Protein AF-A0A931SYP8-F1 (afdb_monomer_lite)

Foldseek 3Di:
DVVVVVVVVVVVVLVVLLVVLVVLLVVLLVVLVVQLVVQLVVDDDDDNVVSNVVSVVSSVVSNVVSVLVSCCSSVNPVVVSVVVVVVVVVVCCVVVVVCCCVVCVVVVVVVVVVVVVVVD

Structure (mmCIF, N/CA/C/O backbone):
data_AF-A0A931SYP8-F1
#
_entry.id   AF-A0A931SYP8-F1
#
loop_
_atom_site.group_PDB
_atom_site.id
_atom_site.type_symbol
_atom_site.label_atom_id
_atom_site.label_alt_id
_atom_site.label_comp_id
_atom_site.label_asym_id
_atom_site.label_entity_id
_atom_site.label_seq_id
_atom_site.pdbx_PDB_ins_code
_atom_site.Cartn_x
_atom_site.Cartn_y
_atom_site.Cartn_z
_atom_site.occupancy
_atom_site.B_iso_or_equiv
_atom_site.auth_seq_id
_atom_site.auth_comp_id
_atom_site.auth_asym_id
_atom_site.auth_atom_id
_atom_site.pdbx_PDB_model_num
ATOM 1 N N . MET A 1 1 ? 32.905 -5.637 -32.358 1.00 57.19 1 MET A N 1
ATOM 2 C CA . MET A 1 1 ? 31.466 -5.313 -32.227 1.00 57.19 1 MET A CA 1
ATOM 3 C C . MET A 1 1 ? 30.640 -6.281 -31.338 1.00 57.19 1 MET A C 1
ATOM 5 O O . MET A 1 1 ? 29.445 -6.381 -31.573 1.00 57.19 1 MET A O 1
ATOM 9 N N . PRO A 1 2 ? 31.171 -6.953 -30.287 1.00 70.00 2 PRO A N 1
ATOM 10 C CA . PRO A 1 2 ? 30.332 -7.792 -29.410 1.00 70.00 2 PRO A CA 1
ATOM 11 C C . PRO A 1 2 ? 29.533 -6.989 -28.367 1.00 70.00 2 PRO A C 1
ATOM 13 O O . PRO A 1 2 ? 28.472 -7.427 -27.943 1.00 70.00 2 PRO A O 1
ATOM 16 N N . GLN A 1 3 ? 29.988 -5.786 -27.997 1.00 70.31 3 GLN A N 1
ATOM 17 C CA . GLN A 1 3 ? 29.327 -4.975 -26.963 1.00 70.31 3 GLN A CA 1
ATOM 18 C C . GLN A 1 3 ? 27.912 -4.519 -27.356 1.00 70.31 3 GLN A C 1
ATOM 20 O O . GLN A 1 3 ? 27.029 -4.465 -26.507 1.00 70.31 3 GLN A O 1
ATOM 25 N N . VAL A 1 4 ? 27.668 -4.261 -28.646 1.00 75.81 4 VAL A N 1
ATOM 26 C CA . VAL A 1 4 ? 26.339 -3.857 -29.141 1.00 75.81 4 VAL A CA 1
ATOM 27 C C . VAL A 1 4 ? 25.332 -5.007 -29.013 1.00 75.81 4 VAL A C 1
ATOM 29 O O . VAL A 1 4 ? 24.185 -4.785 -28.641 1.00 75.81 4 VAL A O 1
ATOM 32 N N . VAL A 1 5 ? 25.777 -6.249 -29.244 1.00 80.44 5 VAL A N 1
ATOM 33 C CA . VAL A 1 5 ? 24.946 -7.457 -29.106 1.00 80.44 5 VAL A CA 1
ATOM 34 C C . VAL A 1 5 ? 24.605 -7.720 -27.636 1.00 80.44 5 VAL A C 1
ATOM 36 O O . VAL A 1 5 ? 23.458 -8.034 -27.324 1.00 80.44 5 VAL A O 1
ATOM 39 N N . THR A 1 6 ? 25.557 -7.521 -26.717 1.00 80.50 6 THR A N 1
ATOM 40 C CA . THR A 1 6 ? 25.317 -7.659 -25.270 1.00 80.50 6 THR A CA 1
ATOM 41 C C . THR A 1 6 ? 24.279 -6.657 -24.769 1.00 80.50 6 THR A C 1
ATOM 43 O O . THR A 1 6 ? 23.312 -7.057 -24.124 1.00 80.50 6 THR A O 1
ATOM 46 N N . VAL A 1 7 ? 24.417 -5.376 -25.120 1.00 81.38 7 VAL A N 1
ATOM 47 C CA . VAL A 1 7 ? 23.466 -4.335 -24.705 1.00 81.38 7 VAL A CA 1
ATOM 48 C C . VAL A 1 7 ? 22.064 -4.627 -25.253 1.00 81.38 7 VAL A C 1
ATOM 50 O O . VAL A 1 7 ? 21.091 -4.597 -24.501 1.00 81.38 7 VAL A O 1
ATOM 53 N N . LEU A 1 8 ? 21.950 -5.005 -26.531 1.00 81.00 8 LEU A N 1
ATOM 54 C CA . LEU A 1 8 ? 20.662 -5.339 -27.147 1.00 81.00 8 LEU A CA 1
ATOM 55 C C . LEU A 1 8 ? 19.999 -6.561 -26.486 1.00 81.00 8 LEU A C 1
ATOM 57 O O . LEU A 1 8 ? 18.791 -6.559 -26.258 1.00 81.00 8 LEU A O 1
ATOM 61 N N . SER A 1 9 ? 20.785 -7.575 -26.110 1.00 79.69 9 SER A N 1
ATOM 62 C CA . SER A 1 9 ? 20.273 -8.754 -25.400 1.00 79.69 9 SER A CA 1
ATOM 63 C C . SER A 1 9 ? 19.720 -8.418 -24.009 1.00 79.69 9 SER A C 1
ATOM 65 O O . SER A 1 9 ? 18.663 -8.921 -23.634 1.00 79.69 9 SER A O 1
ATOM 67 N N . GLN A 1 10 ? 20.365 -7.509 -23.270 1.00 81.25 10 GLN A N 1
ATOM 68 C CA . GLN A 1 10 ? 19.888 -7.064 -21.957 1.00 81.25 10 GLN A CA 1
ATOM 69 C C . GLN A 1 10 ? 18.582 -6.267 -22.060 1.00 81.25 10 GLN A C 1
ATOM 71 O O . GLN A 1 10 ? 17.682 -6.463 -21.245 1.00 81.25 10 GLN A O 1
ATOM 76 N N . PHE A 1 11 ? 18.434 -5.427 -23.090 1.00 82.69 11 PHE A N 1
ATOM 77 C CA . PHE A 1 11 ? 17.180 -4.713 -23.350 1.00 82.69 11 PHE A CA 1
ATOM 78 C C . PHE A 1 11 ? 16.013 -5.664 -23.640 1.00 82.69 11 PHE A C 1
ATOM 80 O O . PHE A 1 11 ? 14.921 -5.481 -23.102 1.00 82.69 11 PHE A O 1
ATOM 87 N N . LEU A 1 12 ? 16.241 -6.707 -24.443 1.00 84.31 12 LEU A N 1
ATOM 88 C CA . LEU A 1 12 ? 15.208 -7.698 -24.756 1.00 84.31 12 LEU A CA 1
ATOM 89 C C . LEU A 1 12 ? 14.762 -8.488 -23.519 1.00 84.31 12 LEU A C 1
ATOM 91 O O . LEU A 1 12 ? 13.579 -8.787 -23.385 1.00 84.31 12 LEU A O 1
ATOM 95 N N . LEU A 1 13 ? 15.678 -8.775 -22.589 1.00 88.38 13 LEU A N 1
ATOM 96 C CA . LEU A 1 13 ? 15.360 -9.449 -21.324 1.00 88.38 13 LEU A CA 1
ATOM 97 C C . LEU A 1 13 ? 14.618 -8.549 -20.323 1.00 88.38 13 LEU A C 1
ATOM 99 O O . LEU A 1 13 ? 13.950 -9.057 -19.424 1.00 88.38 13 LEU A O 1
ATOM 103 N N . TYR A 1 14 ? 14.698 -7.225 -20.477 1.00 91.44 14 TYR A N 1
ATOM 104 C CA . TYR A 1 14 ? 13.971 -6.267 -19.642 1.00 91.44 14 TYR A CA 1
ATOM 105 C C . TYR A 1 14 ? 12.523 -6.047 -20.106 1.00 91.44 14 TYR A C 1
ATOM 107 O O . TYR A 1 14 ? 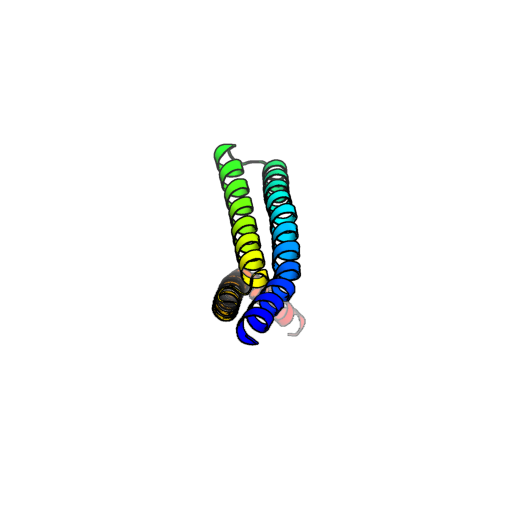11.645 -5.737 -19.299 1.00 91.44 14 TYR A O 1
ATOM 115 N N . LEU A 1 15 ? 12.248 -6.250 -21.396 1.00 92.94 15 LEU A N 1
ATOM 116 C CA . LEU A 1 15 ? 10.933 -6.014 -21.992 1.00 92.94 15 LEU A CA 1
ATOM 117 C C . LEU A 1 15 ? 9.784 -6.800 -21.314 1.00 92.94 15 LEU A C 1
ATOM 119 O O . LEU A 1 15 ? 8.742 -6.190 -21.057 1.00 92.94 15 LEU A O 1
ATOM 123 N N . PRO A 1 16 ? 9.945 -8.089 -20.935 1.00 93.94 16 PRO A N 1
ATOM 124 C CA . PRO A 1 16 ? 8.937 -8.809 -20.157 1.00 93.94 16 PRO A CA 1
ATOM 125 C C . PRO A 1 16 ? 8.610 -8.134 -18.820 1.00 93.94 16 PRO A C 1
ATOM 127 O O . PRO A 1 16 ? 7.441 -8.034 -18.455 1.00 93.94 16 PRO A O 1
ATOM 130 N N . ASN A 1 17 ? 9.616 -7.616 -18.108 1.00 95.31 17 ASN A N 1
ATOM 131 C CA . ASN A 1 17 ? 9.406 -6.944 -16.825 1.00 95.31 17 ASN A CA 1
ATOM 132 C C . ASN A 1 17 ? 8.612 -5.647 -16.987 1.00 95.31 17 ASN A C 1
ATOM 134 O O . ASN A 1 17 ? 7.699 -5.394 -16.206 1.00 95.31 17 ASN A O 1
ATOM 138 N N . VAL A 1 18 ? 8.906 -4.862 -18.027 1.00 96.44 18 VAL A N 1
ATOM 139 C CA . VAL A 1 18 ? 8.146 -3.645 -18.355 1.00 96.44 18 VAL A CA 1
ATOM 140 C C . VAL A 1 18 ? 6.690 -3.977 -18.664 1.00 96.44 18 VAL A C 1
ATOM 142 O O . VAL A 1 18 ? 5.784 -3.298 -18.184 1.00 96.44 18 VAL A O 1
ATOM 145 N N . PHE A 1 19 ? 6.452 -5.044 -19.427 1.00 97.00 19 PHE A N 1
ATOM 146 C CA . PHE A 1 19 ? 5.103 -5.489 -19.756 1.00 97.00 19 PHE A CA 1
ATOM 147 C C . PHE A 1 19 ? 4.314 -5.901 -18.504 1.00 97.00 19 PHE A C 1
ATOM 149 O O . PHE A 1 19 ? 3.188 -5.446 -18.302 1.00 97.00 19 PHE A O 1
ATOM 156 N N . VAL A 1 20 ? 4.923 -6.694 -17.617 1.00 97.62 20 VAL A N 1
ATOM 157 C CA . VAL A 1 20 ? 4.303 -7.082 -16.339 1.00 97.62 20 VAL A CA 1
ATOM 158 C C . VAL A 1 20 ? 4.049 -5.856 -15.460 1.00 97.62 20 VAL A C 1
ATOM 160 O O . VAL A 1 20 ? 2.963 -5.718 -14.901 1.00 97.62 20 VAL A O 1
ATOM 163 N N . ALA A 1 21 ? 5.000 -4.925 -15.378 1.00 97.31 21 ALA A N 1
ATOM 164 C CA . ALA A 1 21 ? 4.846 -3.685 -14.624 1.00 97.31 21 ALA A CA 1
ATOM 165 C C . ALA A 1 21 ? 3.674 -2.833 -15.147 1.00 97.31 21 ALA A C 1
ATOM 167 O O . ALA A 1 21 ? 2.903 -2.296 -14.353 1.00 97.31 21 ALA A O 1
ATOM 168 N N . ALA A 1 22 ? 3.484 -2.760 -16.468 1.00 97.88 22 ALA A N 1
ATOM 169 C CA . ALA A 1 22 ? 2.352 -2.065 -17.076 1.00 97.88 22 ALA A CA 1
ATOM 170 C C . ALA A 1 22 ? 1.004 -2.716 -16.714 1.00 97.88 22 ALA A C 1
ATOM 172 O O . ALA A 1 22 ? 0.048 -2.008 -16.392 1.00 97.88 22 ALA A O 1
ATOM 173 N N . ILE A 1 23 ? 0.933 -4.052 -16.702 1.00 98.25 23 ILE A N 1
ATOM 174 C CA . ILE A 1 23 ? -0.265 -4.785 -16.262 1.00 98.25 23 ILE A CA 1
ATOM 175 C C . ILE A 1 23 ? -0.557 -4.503 -14.786 1.00 98.25 23 ILE A C 1
ATOM 177 O O . ILE A 1 23 ? -1.693 -4.177 -14.442 1.00 98.25 23 ILE A O 1
ATOM 181 N N . ILE A 1 24 ? 0.460 -4.586 -13.922 1.00 97.88 24 ILE A N 1
ATOM 182 C CA . ILE A 1 24 ? 0.322 -4.295 -12.488 1.00 97.88 24 ILE A CA 1
ATOM 183 C C . ILE A 1 24 ? -0.179 -2.867 -12.283 1.00 97.88 24 ILE A C 1
ATOM 185 O O . ILE A 1 24 ? -1.089 -2.659 -11.486 1.00 97.88 24 ILE A O 1
ATOM 189 N N . ALA A 1 25 ? 0.368 -1.890 -13.008 1.00 98.25 25 ALA A N 1
ATOM 190 C CA . ALA A 1 25 ? -0.085 -0.508 -12.926 1.00 98.25 25 ALA A CA 1
ATOM 191 C C . ALA A 1 25 ? -1.567 -0.387 -13.310 1.00 98.25 25 ALA A C 1
ATOM 193 O O . ALA A 1 25 ? -2.356 0.167 -12.548 1.00 98.25 25 ALA A O 1
ATOM 194 N N . LEU A 1 26 ? -1.964 -0.948 -14.456 1.00 98.31 26 LEU A N 1
ATOM 195 C CA . LEU A 1 26 ? -3.338 -0.864 -14.955 1.00 98.31 26 LEU A CA 1
ATOM 196 C C . LEU A 1 26 ? -4.333 -1.490 -13.970 1.00 98.31 26 LEU A C 1
ATOM 198 O O . LEU A 1 26 ? -5.294 -0.838 -13.557 1.00 98.31 26 LEU A O 1
ATOM 202 N N . VAL A 1 27 ? -4.077 -2.732 -13.556 1.00 98.38 27 VAL A N 1
ATOM 203 C CA . VAL A 1 27 ? -4.934 -3.455 -12.607 1.00 98.38 27 VAL A CA 1
ATOM 204 C C . VAL A 1 27 ? -4.920 -2.772 -11.243 1.00 98.38 27 VAL A C 1
ATOM 206 O O . VAL A 1 27 ? -5.968 -2.597 -10.629 1.00 98.38 27 VAL A O 1
ATOM 209 N N . GLY A 1 28 ? -3.753 -2.334 -10.782 1.00 98.25 28 GLY A N 1
ATOM 210 C CA . GLY A 1 28 ? -3.573 -1.695 -9.487 1.00 98.25 28 GLY A CA 1
ATOM 211 C C . GLY A 1 28 ? -4.302 -0.360 -9.369 1.00 98.25 28 GLY A C 1
ATOM 212 O O . GLY A 1 28 ? -4.973 -0.114 -8.369 1.00 98.25 28 GLY A O 1
ATOM 213 N N . PHE A 1 29 ? -4.242 0.498 -10.390 1.00 98.12 29 PHE A N 1
ATOM 214 C CA . PHE A 1 29 ? -4.988 1.759 -10.385 1.00 98.12 29 PHE A CA 1
ATOM 215 C C . PHE A 1 29 ? -6.501 1.540 -10.467 1.00 98.12 29 PHE A C 1
ATOM 217 O O . PHE A 1 29 ? -7.254 2.249 -9.793 1.00 98.12 29 PHE A O 1
ATOM 224 N N . ALA A 1 30 ? -6.950 0.548 -11.242 1.00 98.25 30 ALA A N 1
ATOM 225 C CA . ALA A 1 30 ? -8.354 0.150 -11.257 1.00 98.25 30 ALA A CA 1
ATOM 226 C C . ALA A 1 30 ? -8.797 -0.352 -9.873 1.00 98.25 30 ALA A C 1
ATOM 228 O O . ALA A 1 30 ? -9.832 0.076 -9.363 1.00 98.25 30 ALA A O 1
ATOM 229 N N . PHE A 1 31 ? -7.973 -1.181 -9.229 1.00 98.25 31 PHE A N 1
ATOM 230 C CA . PHE A 1 31 ? -8.217 -1.679 -7.881 1.00 98.25 31 PHE A CA 1
ATOM 231 C C . PHE A 1 31 ? -8.258 -0.545 -6.850 1.00 98.25 31 PHE A C 1
ATOM 233 O O . PHE A 1 31 ? -9.174 -0.505 -6.040 1.00 98.25 31 PHE A O 1
ATOM 240 N N . ALA A 1 32 ? -7.357 0.438 -6.928 1.00 98.19 32 ALA A N 1
ATOM 241 C CA . ALA A 1 32 ? -7.371 1.601 -6.041 1.00 98.19 32 ALA A CA 1
ATOM 242 C C . ALA A 1 32 ? -8.677 2.402 -6.143 1.00 98.19 32 ALA A C 1
ATOM 244 O O . ALA A 1 32 ? -9.210 2.857 -5.129 1.00 98.19 32 ALA A O 1
ATOM 245 N N . LYS A 1 33 ? -9.204 2.567 -7.363 1.00 97.88 33 LYS A N 1
ATOM 246 C CA . LYS A 1 33 ? -10.507 3.204 -7.578 1.00 97.88 33 LYS A CA 1
ATOM 247 C C . LYS A 1 33 ? -11.644 2.345 -7.020 1.00 97.88 33 LYS A C 1
ATOM 249 O O . LYS A 1 33 ? -12.502 2.867 -6.322 1.00 97.88 33 LYS A O 1
ATOM 254 N N . LEU A 1 34 ? -11.620 1.037 -7.260 1.00 98.19 34 LEU A N 1
ATOM 255 C CA . LEU A 1 34 ? -12.623 0.131 -6.707 1.00 98.19 34 LEU A CA 1
ATOM 256 C C . LEU A 1 34 ? -12.633 0.173 -5.172 1.00 98.19 34 LEU A C 1
ATOM 258 O O . LEU A 1 34 ? -13.696 0.286 -4.575 1.00 98.19 34 LEU A O 1
ATOM 262 N N . SER A 1 35 ? -11.465 0.136 -4.527 1.00 98.19 35 SER A N 1
ATOM 263 C CA . SER A 1 35 ? -11.355 0.237 -3.068 1.00 98.19 35 SER A CA 1
ATOM 264 C C . SER A 1 35 ? -11.910 1.559 -2.540 1.00 98.19 35 SER A C 1
ATOM 266 O O . SER A 1 35 ? -12.599 1.556 -1.525 1.00 98.19 35 SER A O 1
ATOM 268 N N . HIS A 1 36 ? -11.650 2.673 -3.230 1.00 98.25 36 HIS A N 1
ATOM 269 C CA . HIS A 1 36 ? -12.253 3.966 -2.905 1.00 98.25 36 HIS A CA 1
ATOM 270 C C . HIS A 1 36 ? -13.781 3.889 -2.927 1.00 98.25 36 HIS A C 1
ATOM 272 O O . HIS A 1 36 ? -14.424 4.246 -1.943 1.00 98.25 36 HIS A O 1
ATOM 278 N N . ASP A 1 37 ? -14.350 3.404 -4.031 1.00 97.38 37 ASP A N 1
ATOM 279 C CA . ASP A 1 37 ? -15.797 3.393 -4.249 1.00 97.38 37 ASP A CA 1
ATOM 280 C C . ASP A 1 37 ? -16.499 2.443 -3.267 1.00 97.38 37 ASP A C 1
ATOM 282 O O . ASP A 1 37 ? -17.540 2.785 -2.708 1.00 97.38 37 ASP A O 1
ATOM 286 N N . VAL A 1 38 ? -15.886 1.289 -2.977 1.00 98.00 38 VAL A N 1
ATOM 287 C CA . VAL A 1 38 ? -16.363 0.343 -1.957 1.00 98.00 38 VAL A CA 1
ATOM 288 C C . VAL A 1 38 ? -16.351 0.977 -0.569 1.00 98.00 38 VAL A C 1
ATOM 290 O O . VAL A 1 38 ? -17.344 0.876 0.150 1.00 98.00 38 VAL A O 1
ATOM 293 N N . VAL A 1 39 ? -15.261 1.644 -0.176 1.00 97.19 39 VAL A N 1
ATOM 294 C CA . VAL A 1 39 ? -15.174 2.294 1.141 1.00 97.19 39 VAL A CA 1
ATOM 295 C C . VAL A 1 39 ? -16.172 3.441 1.252 1.00 97.19 39 VAL A C 1
ATOM 297 O O . VAL A 1 39 ? -16.875 3.531 2.257 1.00 97.19 39 VAL A O 1
ATOM 300 N N . LEU A 1 40 ? -16.294 4.268 0.214 1.00 96.88 40 LEU A N 1
ATOM 301 C CA . LEU A 1 40 ? -17.243 5.376 0.188 1.00 96.88 40 LEU A CA 1
ATOM 302 C C . LEU A 1 40 ? -18.691 4.885 0.324 1.00 96.88 40 LEU A C 1
ATOM 304 O O . LEU A 1 40 ? -19.459 5.474 1.076 1.00 96.88 40 LEU A O 1
ATOM 308 N N . ALA A 1 41 ? -19.045 3.786 -0.350 1.00 95.94 41 ALA A N 1
ATOM 309 C CA . ALA A 1 41 ? -20.377 3.185 -0.268 1.00 95.94 41 ALA A CA 1
ATOM 310 C C . ALA A 1 41 ? -20.643 2.437 1.053 1.00 95.94 41 ALA A C 1
ATOM 312 O O . ALA A 1 41 ? -21.796 2.207 1.410 1.00 95.94 41 ALA A O 1
ATOM 313 N N . SER A 1 42 ? -19.594 2.025 1.771 1.00 95.62 42 SER A N 1
ATOM 314 C CA . SER A 1 42 ? -19.719 1.260 3.021 1.00 95.62 42 SER A CA 1
ATOM 315 C C . SER A 1 42 ? -19.850 2.152 4.256 1.00 95.62 42 SER A C 1
ATOM 317 O O . SER A 1 42 ? -20.396 1.726 5.275 1.00 95.62 42 SER A O 1
ATOM 319 N N . ILE A 1 43 ? -19.338 3.381 4.188 1.00 94.50 43 ILE A N 1
ATOM 320 C CA . ILE A 1 43 ? -19.344 4.319 5.307 1.00 94.50 43 ILE A CA 1
ATOM 321 C C . ILE A 1 43 ? -20.711 5.001 5.412 1.00 94.50 43 ILE A C 1
ATOM 323 O O . ILE A 1 43 ? -21.139 5.728 4.521 1.00 94.50 43 ILE A O 1
ATOM 327 N N . HIS A 1 44 ? -21.361 4.824 6.560 1.00 91.81 44 HIS A N 1
ATOM 328 C CA . HIS A 1 44 ? -22.612 5.490 6.916 1.00 91.81 44 HIS A CA 1
ATOM 329 C C . HIS A 1 44 ? -22.486 6.153 8.293 1.00 91.81 44 HIS A C 1
ATOM 331 O O . HIS A 1 44 ? -21.676 5.738 9.119 1.00 91.81 44 HIS A O 1
ATOM 337 N N . GLY A 1 45 ? -23.299 7.181 8.555 1.00 91.31 45 GLY A N 1
ATOM 338 C CA . GLY A 1 45 ? -23.358 7.834 9.872 1.00 91.31 45 GLY A CA 1
ATOM 339 C C . GLY A 1 45 ? -22.270 8.881 10.142 1.00 91.31 45 GLY A C 1
ATOM 340 O O . GLY A 1 45 ? -22.134 9.330 11.276 1.00 91.31 45 GLY A O 1
ATOM 341 N N . VAL A 1 46 ? -21.521 9.301 9.118 1.00 94.44 46 VAL A N 1
ATOM 342 C CA . VAL A 1 46 ? -20.573 10.430 9.177 1.00 94.44 46 VAL A CA 1
ATOM 343 C C . VAL A 1 46 ? -20.916 11.480 8.118 1.00 94.44 46 VAL A C 1
ATOM 345 O O . VAL A 1 46 ? -21.702 11.215 7.207 1.00 94.44 46 VAL A O 1
ATOM 348 N N . SER A 1 47 ? -20.333 12.678 8.224 1.00 95.69 47 SER A N 1
ATOM 349 C CA . SER A 1 47 ? -20.501 13.710 7.195 1.00 95.69 47 SER A CA 1
ATOM 350 C C . SER A 1 47 ? -19.919 13.261 5.852 1.00 95.69 47 SER A C 1
ATOM 352 O O . SER A 1 47 ? -18.943 12.505 5.808 1.00 95.69 47 SER A O 1
ATOM 354 N N . ALA A 1 48 ? -20.490 13.764 4.755 1.00 93.50 48 ALA A N 1
ATOM 355 C CA . ALA A 1 48 ? -20.035 13.449 3.400 1.00 93.50 48 ALA A CA 1
ATOM 356 C C . ALA A 1 48 ? -18.537 13.749 3.209 1.00 93.50 48 ALA A C 1
ATOM 358 O O . ALA A 1 48 ? -17.809 12.917 2.672 1.00 93.50 48 ALA A O 1
ATOM 359 N N . ASP A 1 49 ? -18.059 14.877 3.741 1.00 95.75 49 ASP A N 1
ATOM 360 C CA . ASP A 1 49 ? -16.645 15.262 3.677 1.00 95.75 49 ASP A CA 1
ATOM 361 C C . ASP A 1 49 ? -15.733 14.257 4.394 1.00 95.75 49 ASP A C 1
ATOM 363 O O . ASP A 1 49 ? -14.660 13.912 3.896 1.00 95.75 49 ASP A O 1
ATOM 367 N N . THR A 1 50 ? -16.173 13.735 5.544 1.00 96.25 50 THR A N 1
ATOM 368 C CA . THR A 1 50 ? -15.410 12.737 6.308 1.00 96.25 50 THR A CA 1
ATOM 369 C C . THR A 1 50 ? -15.366 11.403 5.568 1.00 96.25 50 THR A C 1
ATOM 371 O O . THR A 1 50 ? -14.298 10.800 5.453 1.00 96.25 50 THR A O 1
ATOM 374 N N . ALA A 1 51 ? -16.500 10.950 5.023 1.00 96.38 51 ALA A N 1
ATOM 375 C CA . ALA A 1 51 ? -16.555 9.732 4.214 1.00 96.38 51 ALA A CA 1
ATOM 376 C C . ALA A 1 51 ? -15.634 9.842 2.987 1.00 96.38 51 ALA A C 1
ATOM 378 O O . ALA A 1 51 ? -14.845 8.934 2.713 1.00 96.38 51 ALA A O 1
ATOM 379 N N . GLN A 1 52 ? -15.662 10.993 2.309 1.00 96.19 52 GLN A N 1
ATOM 380 C CA . GLN A 1 52 ? -14.811 11.283 1.159 1.00 96.19 52 GLN A CA 1
ATOM 381 C C . GLN A 1 52 ? -13.323 11.290 1.531 1.00 96.19 52 GLN A C 1
ATOM 383 O O . GLN A 1 52 ? -12.499 10.748 0.788 1.00 96.19 52 GLN A O 1
ATOM 388 N N . ALA A 1 53 ? -12.964 11.864 2.681 1.00 97.44 53 ALA A N 1
ATOM 389 C CA . ALA A 1 53 ? -11.592 11.864 3.176 1.00 97.44 53 ALA A CA 1
ATOM 390 C C . ALA A 1 53 ? -11.091 10.436 3.447 1.00 97.44 53 ALA A C 1
ATOM 392 O O . ALA A 1 53 ? -10.016 10.068 2.973 1.00 97.44 53 ALA A O 1
ATOM 393 N N . ILE A 1 54 ? -11.882 9.599 4.127 1.00 97.06 54 ILE A N 1
ATOM 394 C CA . ILE A 1 54 ? -11.513 8.205 4.431 1.00 97.06 54 ILE A CA 1
ATOM 395 C C . ILE A 1 54 ? -11.368 7.375 3.147 1.00 97.06 54 ILE A C 1
ATOM 397 O O . ILE A 1 54 ? -10.381 6.650 2.976 1.00 97.06 54 ILE A O 1
ATOM 401 N N . ALA A 1 55 ? -12.308 7.509 2.208 1.00 97.38 55 ALA A N 1
ATOM 402 C CA . ALA A 1 55 ? -12.225 6.840 0.911 1.00 97.38 55 ALA A CA 1
ATOM 403 C C . ALA A 1 55 ? -10.981 7.292 0.125 1.00 97.38 55 ALA A C 1
ATOM 405 O O . ALA A 1 55 ? -10.265 6.471 -0.456 1.00 97.38 55 ALA A O 1
ATOM 406 N N . SER A 1 56 ? -10.661 8.589 0.160 1.00 97.44 56 SER A N 1
ATOM 407 C CA . SER A 1 56 ? -9.475 9.150 -0.499 1.00 97.44 56 SER A CA 1
ATOM 408 C C . SER A 1 56 ? -8.173 8.637 0.114 1.00 97.44 56 SER A C 1
ATOM 410 O O . SER A 1 56 ? -7.262 8.261 -0.624 1.00 97.44 56 SER A O 1
ATOM 412 N N . VAL A 1 57 ? -8.085 8.562 1.445 1.00 97.56 57 VAL A N 1
ATOM 413 C CA . VAL A 1 57 ? -6.937 7.969 2.151 1.00 97.56 57 VAL A CA 1
ATOM 414 C C . VAL A 1 57 ? -6.769 6.502 1.758 1.00 97.56 57 VAL A C 1
ATOM 416 O O . VAL A 1 57 ? -5.656 6.077 1.450 1.00 97.56 57 VAL A O 1
ATOM 419 N N . THR A 1 58 ? -7.870 5.750 1.676 1.00 97.44 58 THR A N 1
ATOM 420 C CA . THR A 1 58 ? -7.854 4.349 1.225 1.00 97.44 58 THR A CA 1
ATOM 421 C C . THR A 1 58 ? -7.283 4.232 -0.186 1.00 97.44 58 THR A C 1
ATOM 423 O O . THR A 1 58 ? -6.372 3.439 -0.426 1.00 97.44 58 THR A O 1
ATOM 426 N N . ARG A 1 59 ? -7.766 5.057 -1.122 1.00 97.81 59 ARG A N 1
ATOM 427 C CA . ARG A 1 59 ? -7.262 5.085 -2.501 1.00 97.81 59 ARG A CA 1
ATOM 428 C C . ARG A 1 59 ? -5.761 5.334 -2.542 1.00 97.81 59 ARG A C 1
ATOM 430 O O . ARG A 1 59 ? -5.039 4.622 -3.235 1.00 97.81 59 ARG A O 1
ATOM 437 N N . TRP A 1 60 ? -5.301 6.353 -1.818 1.00 97.75 60 TRP A N 1
ATOM 438 C CA . TRP A 1 60 ? -3.893 6.734 -1.791 1.00 97.75 60 TRP A CA 1
ATOM 439 C C . TRP A 1 60 ? -3.013 5.649 -1.183 1.00 97.75 60 TRP A C 1
ATOM 441 O O . TRP A 1 60 ? -1.943 5.384 -1.726 1.00 97.75 60 TRP A O 1
ATOM 451 N N . ALA A 1 61 ? -3.481 4.965 -0.137 1.00 95.81 61 ALA A N 1
ATOM 452 C CA . ALA A 1 61 ? -2.781 3.816 0.421 1.00 95.81 61 ALA A CA 1
ATOM 453 C C . ALA A 1 61 ? -2.556 2.737 -0.651 1.00 95.81 61 ALA A C 1
ATOM 455 O O . ALA A 1 61 ? -1.420 2.324 -0.874 1.00 95.81 61 ALA A O 1
ATOM 456 N N . VAL A 1 62 ? -3.606 2.348 -1.385 1.00 96.88 62 VAL A N 1
ATOM 457 C CA . VAL A 1 62 ? -3.491 1.353 -2.465 1.00 96.88 62 VAL A CA 1
ATOM 458 C C . VAL A 1 62 ? -2.554 1.837 -3.576 1.00 96.88 62 VAL A C 1
ATOM 460 O O . VAL A 1 62 ? -1.689 1.082 -4.013 1.00 96.88 62 VAL A O 1
ATOM 463 N N . VAL A 1 63 ? -2.672 3.097 -4.008 1.00 97.94 63 VAL A N 1
ATOM 464 C CA . VAL A 1 63 ? -1.802 3.677 -5.047 1.00 97.94 63 VAL A CA 1
ATOM 465 C C . VAL A 1 63 ? -0.327 3.591 -4.661 1.00 97.94 63 VAL A C 1
ATOM 467 O O . VAL A 1 63 ? 0.488 3.206 -5.496 1.00 97.94 63 VAL A O 1
ATOM 470 N N . VAL A 1 64 ? 0.025 3.898 -3.410 1.00 95.19 64 VAL A N 1
ATOM 471 C CA . VAL A 1 64 ? 1.412 3.794 -2.934 1.00 95.19 64 VAL A CA 1
ATOM 472 C C . VAL A 1 64 ? 1.934 2.365 -3.100 1.00 95.19 64 VAL A C 1
ATOM 474 O O . VAL A 1 64 ? 3.009 2.178 -3.667 1.00 95.19 64 VAL A O 1
ATOM 477 N N . PHE A 1 65 ? 1.164 1.348 -2.705 1.00 93.62 65 PHE A N 1
ATOM 478 C CA . PHE A 1 65 ? 1.569 -0.052 -2.891 1.00 93.62 65 PHE A CA 1
ATOM 479 C C . PHE A 1 65 ? 1.713 -0.444 -4.361 1.00 93.62 65 PHE A C 1
ATOM 481 O O . PHE A 1 65 ? 2.667 -1.135 -4.715 1.00 93.62 65 PHE A O 1
ATOM 488 N N . VAL A 1 66 ? 0.805 0.018 -5.222 1.00 96.88 66 VAL A N 1
ATOM 489 C CA . VAL A 1 66 ? 0.874 -0.236 -6.668 1.00 96.88 66 VAL A CA 1
ATOM 490 C C . VAL A 1 66 ? 2.153 0.357 -7.250 1.00 96.88 66 VAL A C 1
ATOM 492 O O . VAL A 1 66 ? 2.872 -0.334 -7.967 1.00 96.88 66 VAL A O 1
ATOM 495 N N . VAL A 1 67 ? 2.485 1.601 -6.899 1.00 95.38 67 VAL A N 1
ATOM 496 C CA . VAL A 1 67 ? 3.717 2.257 -7.359 1.00 95.38 67 VAL A CA 1
ATOM 497 C C . VAL A 1 67 ? 4.953 1.495 -6.885 1.00 95.38 67 VAL A C 1
ATOM 499 O O . VAL A 1 67 ? 5.839 1.219 -7.691 1.00 95.38 67 VAL A O 1
ATOM 502 N N . LEU A 1 68 ? 5.009 1.092 -5.613 1.00 93.75 68 LEU A N 1
ATOM 503 C CA . LEU A 1 68 ? 6.131 0.305 -5.089 1.00 93.75 68 LEU A CA 1
ATOM 504 C C . LEU A 1 68 ? 6.275 -1.047 -5.804 1.00 93.75 68 LEU A C 1
ATOM 506 O O . LEU A 1 68 ? 7.390 -1.447 -6.137 1.00 93.75 68 LEU A O 1
ATOM 510 N N . ALA A 1 69 ? 5.164 -1.733 -6.082 1.00 93.88 69 ALA A N 1
ATOM 511 C CA . ALA A 1 69 ? 5.168 -2.998 -6.812 1.00 93.88 69 ALA A CA 1
ATOM 512 C C . ALA A 1 69 ? 5.668 -2.828 -8.256 1.00 93.88 69 ALA A C 1
ATOM 514 O O . ALA A 1 69 ? 6.498 -3.612 -8.715 1.00 93.88 69 ALA A O 1
ATOM 515 N N . VAL A 1 70 ? 5.216 -1.778 -8.949 1.00 96.31 70 VAL A N 1
ATOM 516 C CA . VAL A 1 70 ? 5.662 -1.428 -10.306 1.00 96.31 70 VAL A CA 1
ATOM 517 C C . VAL A 1 70 ? 7.161 -1.139 -10.327 1.00 96.31 70 VAL A C 1
ATOM 519 O O . VAL A 1 70 ? 7.878 -1.704 -11.148 1.00 96.31 70 VAL A O 1
ATOM 522 N N . LEU A 1 71 ? 7.656 -0.305 -9.410 1.00 94.69 71 LEU A N 1
ATOM 523 C CA . LEU A 1 71 ? 9.080 0.032 -9.333 1.00 94.69 71 LEU A CA 1
ATOM 524 C C . LEU A 1 71 ? 9.948 -1.200 -9.042 1.00 94.69 71 LEU A C 1
ATOM 526 O O . LEU A 1 71 ? 10.999 -1.371 -9.659 1.00 94.69 71 LEU A O 1
ATOM 530 N N . ASN A 1 72 ? 9.481 -2.089 -8.163 1.00 92.94 72 ASN A N 1
ATOM 531 C CA . ASN A 1 72 ? 10.151 -3.354 -7.885 1.00 92.94 72 ASN A CA 1
ATOM 532 C C . ASN A 1 72 ? 10.190 -4.267 -9.126 1.00 92.94 72 ASN A C 1
ATOM 534 O O . ASN A 1 72 ? 11.248 -4.797 -9.458 1.00 92.94 72 ASN A O 1
ATOM 538 N N . GLN A 1 73 ? 9.078 -4.393 -9.860 1.00 94.38 73 GLN A N 1
ATOM 539 C CA . GLN A 1 73 ? 9.019 -5.179 -11.099 1.00 94.38 73 GLN A CA 1
ATOM 540 C C 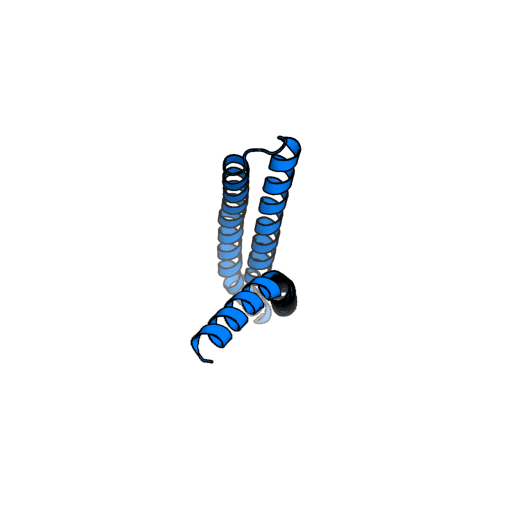. GLN A 1 73 ? 9.948 -4.620 -12.184 1.00 94.38 73 GLN A C 1
ATOM 542 O O . GLN A 1 73 ? 10.565 -5.378 -12.928 1.00 94.38 73 GLN A O 1
ATOM 547 N N . LEU A 1 74 ? 10.084 -3.295 -12.248 1.00 95.06 74 LEU A N 1
ATOM 548 C CA . LEU A 1 74 ? 11.032 -2.610 -13.124 1.00 95.06 74 LEU A CA 1
ATOM 549 C C . LEU A 1 74 ? 12.494 -2.752 -12.660 1.00 95.06 74 LEU A C 1
ATOM 551 O O . LEU A 1 74 ? 13.386 -2.249 -13.340 1.00 95.06 74 LEU A O 1
ATOM 555 N N . GLY A 1 75 ? 12.772 -3.409 -11.532 1.00 92.38 75 GLY A N 1
ATOM 556 C CA . GLY A 1 75 ? 14.128 -3.580 -11.006 1.00 92.38 75 GLY A CA 1
ATOM 557 C C . GLY A 1 75 ? 14.758 -2.284 -10.483 1.00 92.38 75 GLY A C 1
ATOM 558 O O . GLY A 1 75 ? 15.976 -2.203 -10.331 1.00 92.38 75 GLY A O 1
ATOM 559 N N . VAL A 1 76 ? 13.954 -1.246 -10.238 1.00 92.62 76 VAL A N 1
ATOM 560 C CA . VAL A 1 76 ? 14.444 0.059 -9.786 1.00 92.62 76 VAL A CA 1
ATOM 561 C C . VAL A 1 76 ? 14.637 0.014 -8.279 1.00 92.62 76 VAL A C 1
ATOM 563 O O . VAL A 1 76 ? 13.664 -0.065 -7.537 1.00 92.62 76 VAL A O 1
ATOM 566 N N . ALA A 1 77 ? 15.890 0.087 -7.821 1.00 90.81 77 ALA A N 1
ATOM 567 C CA . ALA A 1 77 ? 16.238 0.124 -6.397 1.00 90.81 77 ALA A CA 1
ATOM 568 C C . ALA A 1 77 ? 15.515 -0.959 -5.563 1.00 90.81 77 ALA A C 1
ATOM 570 O O . ALA A 1 77 ? 15.032 -0.694 -4.462 1.00 90.81 77 ALA A O 1
ATOM 571 N N . THR A 1 78 ? 15.430 -2.183 -6.095 1.00 92.81 78 THR A N 1
ATOM 572 C CA . THR A 1 78 ? 14.647 -3.290 -5.521 1.00 92.81 78 THR A CA 1
ATOM 573 C C . THR A 1 78 ? 14.945 -3.543 -4.043 1.00 92.81 78 THR A C 1
ATOM 575 O O . THR A 1 78 ? 14.013 -3.721 -3.259 1.00 92.81 78 THR A O 1
ATOM 578 N N . ASP A 1 79 ? 16.215 -3.493 -3.633 1.00 94.88 79 ASP A N 1
ATOM 579 C CA . ASP A 1 79 ? 16.591 -3.689 -2.228 1.00 94.88 79 ASP A CA 1
ATOM 580 C C . ASP A 1 79 ? 16.084 -2.557 -1.331 1.00 94.88 79 ASP A C 1
ATOM 582 O O . ASP A 1 79 ? 15.531 -2.820 -0.263 1.00 94.88 79 ASP A O 1
ATOM 586 N N . LEU A 1 80 ? 16.187 -1.303 -1.783 1.00 94.31 80 LEU A N 1
ATOM 587 C CA . LEU A 1 80 ? 15.646 -0.152 -1.060 1.00 94.31 80 LEU A CA 1
ATOM 588 C C . LEU A 1 80 ? 14.128 -0.280 -0.899 1.00 94.31 80 LEU A C 1
ATOM 590 O O . LEU A 1 80 ? 13.612 -0.104 0.201 1.00 94.31 80 LEU A O 1
ATOM 594 N N . ILE A 1 81 ? 13.412 -0.635 -1.970 1.00 92.56 81 ILE A N 1
ATOM 595 C CA . ILE A 1 81 ? 11.957 -0.835 -1.928 1.00 92.56 81 ILE A CA 1
ATOM 596 C C . ILE A 1 81 ? 11.595 -1.962 -0.962 1.00 92.56 81 ILE A C 1
ATOM 598 O O . ILE A 1 81 ? 10.687 -1.803 -0.147 1.00 92.56 81 ILE A O 1
ATOM 602 N N . ARG A 1 82 ? 12.316 -3.088 -1.011 1.00 92.69 82 ARG A N 1
ATOM 603 C CA . ARG A 1 82 ? 12.102 -4.218 -0.101 1.00 92.69 82 ARG A CA 1
ATOM 604 C C . ARG A 1 82 ? 12.325 -3.808 1.356 1.00 92.69 82 ARG A C 1
ATOM 606 O O . ARG A 1 82 ? 11.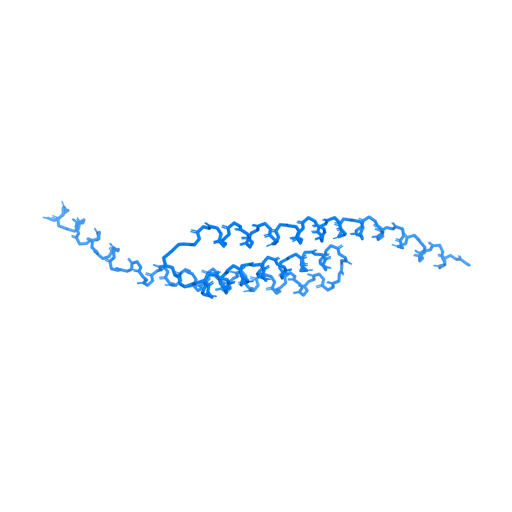517 -4.181 2.206 1.00 92.69 82 ARG A O 1
ATOM 613 N N . ILE A 1 83 ? 13.370 -3.033 1.648 1.00 94.81 83 ILE A N 1
ATOM 614 C CA . ILE A 1 83 ? 13.653 -2.510 2.993 1.00 94.81 83 ILE A CA 1
ATOM 615 C C . ILE A 1 83 ? 12.536 -1.570 3.454 1.00 94.81 83 ILE A C 1
ATOM 617 O O . ILE A 1 83 ? 12.010 -1.758 4.549 1.00 94.81 83 ILE A O 1
ATOM 621 N N . LEU A 1 84 ? 12.129 -0.605 2.624 1.00 92.19 84 LEU A N 1
ATOM 622 C CA . LEU A 1 84 ? 11.052 0.335 2.952 1.00 92.19 84 LEU A CA 1
ATOM 623 C C . LEU A 1 84 ? 9.731 -0.390 3.220 1.00 92.19 84 LEU A C 1
ATOM 625 O O . LEU A 1 84 ? 9.073 -0.115 4.221 1.00 92.19 84 LEU A O 1
ATOM 629 N N . PHE A 1 85 ? 9.369 -1.350 2.367 1.00 90.62 85 PHE A N 1
ATOM 630 C CA . PHE A 1 85 ? 8.165 -2.156 2.540 1.00 90.62 85 PHE A CA 1
ATOM 631 C C . PHE A 1 85 ? 8.219 -2.973 3.835 1.00 90.62 85 PHE A C 1
ATOM 633 O O . PHE A 1 85 ? 7.284 -2.935 4.631 1.00 90.62 85 PHE A O 1
ATOM 640 N N . THR A 1 86 ? 9.334 -3.663 4.083 1.00 94.12 86 THR A N 1
ATOM 641 C CA . THR A 1 86 ? 9.525 -4.467 5.300 1.00 94.12 86 THR A CA 1
ATOM 642 C C . THR A 1 86 ? 9.456 -3.592 6.549 1.00 94.12 86 THR A C 1
ATOM 644 O O . THR A 1 86 ? 8.761 -3.938 7.500 1.00 94.12 86 THR A O 1
ATOM 647 N N . GLY A 1 87 ? 10.120 -2.434 6.538 1.00 95.69 87 GLY A N 1
ATOM 648 C CA . GLY A 1 87 ? 10.104 -1.477 7.643 1.00 95.69 87 GLY A CA 1
ATOM 649 C C . GLY A 1 87 ? 8.713 -0.900 7.907 1.00 95.69 87 GLY A C 1
ATOM 650 O O . GLY A 1 87 ? 8.294 -0.817 9.059 1.00 95.69 87 GLY A O 1
ATOM 651 N N . PHE A 1 88 ? 7.963 -0.561 6.855 1.00 93.38 88 PHE A N 1
ATOM 652 C CA . PHE A 1 88 ? 6.585 -0.083 6.975 1.00 93.38 88 PHE A CA 1
ATOM 653 C C . PHE A 1 88 ? 5.657 -1.150 7.569 1.00 93.38 88 PHE A C 1
ATOM 655 O O . PHE A 1 88 ? 4.917 -0.876 8.513 1.00 93.38 88 PHE A O 1
ATOM 662 N N . VAL A 1 89 ? 5.727 -2.386 7.067 1.00 94.00 89 VAL A N 1
ATOM 663 C CA . VAL A 1 89 ? 4.930 -3.500 7.599 1.00 94.00 89 VAL A CA 1
ATOM 664 C C . VAL A 1 89 ? 5.311 -3.799 9.049 1.00 94.00 89 VAL A C 1
ATOM 666 O O . VAL A 1 89 ? 4.425 -3.981 9.879 1.00 94.00 89 VAL A O 1
ATOM 669 N N . ALA A 1 90 ? 6.604 -3.789 9.382 1.00 97.44 90 ALA A N 1
ATOM 670 C CA . ALA A 1 90 ? 7.073 -3.973 10.752 1.00 97.44 90 ALA A CA 1
ATOM 671 C C . ALA A 1 90 ? 6.542 -2.877 11.688 1.00 97.44 90 ALA A C 1
ATOM 673 O O . ALA A 1 90 ? 6.050 -3.188 12.771 1.00 97.44 90 ALA A O 1
ATOM 674 N N . MET A 1 91 ? 6.568 -1.611 11.258 1.00 97.00 91 MET A N 1
ATOM 675 C CA . MET A 1 91 ? 5.992 -0.494 12.010 1.00 97.00 91 MET A CA 1
ATOM 676 C C . MET A 1 91 ? 4.504 -0.723 12.294 1.00 97.00 91 MET A C 1
ATOM 678 O O . MET A 1 91 ? 4.088 -0.613 13.446 1.00 97.00 91 MET A O 1
ATOM 682 N N . LEU A 1 92 ? 3.709 -1.071 11.276 1.00 95.62 92 LEU A N 1
ATOM 683 C CA . LEU A 1 92 ? 2.277 -1.333 11.447 1.00 95.62 92 LEU A CA 1
ATOM 684 C C . LEU A 1 92 ? 2.011 -2.538 12.351 1.00 95.62 92 LEU A C 1
ATOM 686 O O . LEU A 1 92 ? 1.124 -2.478 13.198 1.00 95.62 92 LEU A O 1
ATOM 690 N N . ALA A 1 93 ? 2.784 -3.614 12.198 1.00 96.50 93 ALA A N 1
ATOM 691 C CA . ALA A 1 93 ? 2.662 -4.803 13.031 1.00 96.50 93 ALA A CA 1
ATOM 692 C C . ALA A 1 93 ? 2.963 -4.492 14.503 1.00 96.50 93 ALA A C 1
ATOM 694 O O . ALA A 1 93 ? 2.225 -4.929 15.383 1.00 96.50 93 ALA A O 1
ATOM 695 N N . ILE A 1 94 ? 4.003 -3.699 14.777 1.00 97.38 94 ILE A N 1
ATOM 696 C CA . ILE A 1 94 ? 4.364 -3.284 16.138 1.00 97.38 94 ILE A CA 1
ATOM 697 C C . ILE A 1 94 ? 3.305 -2.338 16.707 1.00 97.38 94 ILE A C 1
ATOM 699 O O . ILE A 1 94 ? 2.802 -2.576 17.802 1.00 97.38 94 ILE A O 1
ATOM 703 N N . ALA A 1 95 ? 2.931 -1.292 15.968 1.00 96.31 95 ALA A N 1
ATOM 704 C CA . ALA A 1 95 ? 1.933 -0.322 16.412 1.00 96.31 95 ALA A CA 1
ATOM 705 C C . ALA A 1 95 ? 0.578 -0.992 16.679 1.00 96.31 95 ALA A C 1
ATOM 707 O O . ALA A 1 95 ? -0.016 -0.786 17.736 1.00 96.31 95 ALA A O 1
ATOM 708 N N . GLY A 1 96 ? 0.127 -1.847 15.757 1.00 95.62 96 GLY A N 1
ATOM 709 C CA . GLY A 1 96 ? -1.083 -2.644 15.913 1.00 95.62 96 GLY A CA 1
ATOM 710 C C . GLY A 1 96 ? -0.977 -3.606 17.093 1.00 95.62 96 GLY A C 1
ATOM 711 O O . GLY A 1 96 ? -1.845 -3.603 17.958 1.00 95.62 96 GLY A O 1
ATOM 712 N N . GLY A 1 97 ? 0.108 -4.377 17.186 1.00 95.44 97 GLY A N 1
ATOM 713 C CA . GLY A 1 97 ? 0.337 -5.314 18.288 1.00 95.44 97 GLY A CA 1
ATOM 714 C C . GLY A 1 97 ? 0.312 -4.640 19.661 1.00 95.44 97 GLY A C 1
ATOM 715 O O . GLY A 1 97 ? -0.305 -5.162 20.586 1.00 95.44 97 GLY A O 1
ATOM 716 N N . ILE A 1 98 ? 0.902 -3.448 19.785 1.00 95.81 98 ILE A N 1
ATOM 717 C CA . ILE A 1 98 ? 0.852 -2.644 21.013 1.00 95.81 98 ILE A CA 1
ATOM 718 C C . ILE A 1 98 ? -0.567 -2.126 21.266 1.00 95.81 98 ILE A C 1
ATOM 720 O O . ILE A 1 98 ? -1.053 -2.238 22.389 1.00 95.81 98 ILE A O 1
ATOM 724 N N . ALA A 1 99 ? -1.250 -1.592 20.249 1.00 95.31 99 ALA A N 1
ATOM 725 C CA . ALA A 1 99 ? -2.612 -1.079 20.390 1.00 95.31 99 ALA A CA 1
ATOM 726 C C . ALA A 1 99 ? -3.595 -2.170 20.844 1.00 95.31 99 ALA A C 1
ATOM 728 O O . ALA A 1 99 ? -4.387 -1.939 21.755 1.00 95.31 99 ALA A O 1
ATOM 729 N N . PHE A 1 100 ? -3.509 -3.374 20.272 1.00 91.88 100 PHE A N 1
ATOM 730 C CA . PHE A 1 100 ? -4.317 -4.519 20.693 1.00 91.88 100 PHE A CA 1
ATOM 731 C C . PHE A 1 100 ? -3.876 -5.076 22.051 1.00 91.88 100 PHE A C 1
ATOM 733 O O . PHE A 1 100 ? -4.729 -5.406 22.870 1.00 91.88 100 PHE A O 1
ATOM 740 N N . GLY A 1 101 ? -2.569 -5.150 22.321 1.00 91.38 101 GLY A N 1
ATOM 741 C CA . GLY A 1 101 ? -2.039 -5.640 23.595 1.00 91.38 101 GLY A CA 1
ATOM 742 C C . GLY A 1 101 ? -2.438 -4.760 24.782 1.00 91.38 101 GLY A C 1
ATOM 743 O O . GLY A 1 101 ? -2.940 -5.265 25.783 1.00 91.38 101 GLY A O 1
ATOM 744 N N . LEU A 1 102 ? -2.279 -3.440 24.653 1.00 93.31 102 LEU A N 1
ATOM 745 C CA . LEU A 1 102 ? -2.692 -2.477 25.677 1.00 93.31 102 LEU A CA 1
ATOM 746 C C . LEU A 1 102 ? -4.217 -2.303 25.711 1.00 93.31 102 LEU A C 1
ATOM 748 O O . LEU A 1 102 ? -4.805 -2.282 26.789 1.00 93.31 102 LEU A O 1
ATOM 752 N N . GLY A 1 103 ? -4.880 -2.236 24.553 1.00 91.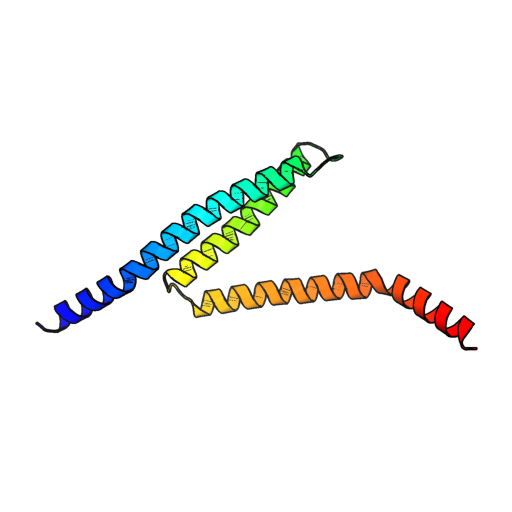19 103 GLY A N 1
ATOM 753 C CA . GLY A 1 103 ? -6.339 -2.096 24.467 1.00 91.19 103 GLY A CA 1
ATOM 754 C C . GLY A 1 103 ? -7.110 -3.314 24.989 1.00 91.19 103 GLY A C 1
ATOM 755 O O . GLY A 1 103 ? -8.193 -3.165 25.547 1.00 91.19 103 GLY A O 1
ATOM 756 N N . GLY A 1 104 ? -6.544 -4.517 24.861 1.00 91.12 104 GLY A N 1
ATOM 757 C CA . GLY A 1 104 ? -7.120 -5.773 25.350 1.00 91.12 104 GLY A CA 1
ATOM 758 C C . GLY A 1 104 ? -6.755 -6.123 26.794 1.00 91.12 104 GLY A C 1
ATOM 759 O O . GLY A 1 104 ? -7.274 -7.106 27.324 1.00 91.12 104 GLY A O 1
ATOM 760 N N . GLN A 1 105 ? -5.893 -5.337 27.450 1.00 93.31 105 GLN A N 1
ATOM 761 C CA . GLN A 1 105 ? -5.410 -5.619 28.805 1.00 93.31 105 GLN A CA 1
ATOM 762 C C . GLN A 1 105 ? -6.556 -5.762 29.820 1.00 93.31 105 GLN A C 1
ATOM 764 O O . GLN A 1 105 ? -6.490 -6.619 30.699 1.00 93.31 105 GLN A O 1
ATOM 769 N N . GLY A 1 106 ? -7.612 -4.951 29.688 1.00 93.50 106 GLY A N 1
ATOM 770 C CA . GLY A 1 106 ? -8.803 -5.036 30.539 1.00 93.50 106 GLY A CA 1
ATOM 771 C C . GLY A 1 106 ? -9.532 -6.371 30.379 1.00 93.50 106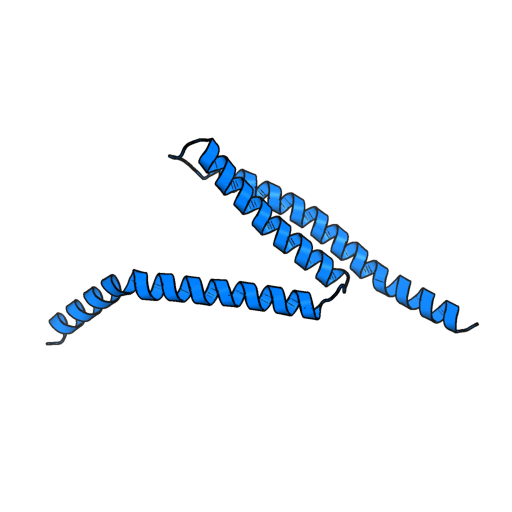 GLY A C 1
ATOM 772 O O . GLY A 1 106 ? -9.677 -7.109 31.345 1.00 93.50 106 GLY A O 1
ATOM 773 N N . ALA A 1 107 ? -9.880 -6.735 29.143 1.00 92.75 107 ALA A N 1
ATOM 774 C CA . ALA A 1 107 ? -10.542 -8.007 28.853 1.00 92.75 107 ALA A CA 1
ATOM 775 C C . ALA A 1 107 ? -9.697 -9.217 29.292 1.00 92.75 107 ALA A C 1
ATOM 777 O O . ALA A 1 107 ? -10.222 -10.185 29.838 1.00 92.75 107 ALA A O 1
ATOM 778 N N . ALA A 1 108 ? -8.376 -9.154 29.101 1.00 93.12 108 ALA A N 1
ATOM 779 C CA . ALA A 1 108 ? -7.466 -10.190 29.577 1.00 93.12 108 ALA A CA 1
ATOM 780 C C . ALA A 1 108 ? -7.482 -10.311 31.110 1.00 93.12 108 ALA A C 1
ATOM 782 O O . ALA A 1 108 ? -7.456 -11.423 31.634 1.00 93.12 108 ALA A O 1
ATOM 783 N N . LYS A 1 109 ? -7.551 -9.182 31.828 1.00 95.56 109 LYS A N 1
ATOM 784 C CA . LYS A 1 109 ? -7.650 -9.154 33.290 1.00 95.56 109 LYS A CA 1
ATOM 785 C C . LYS A 1 109 ? -8.951 -9.793 33.774 1.00 95.56 109 LYS A C 1
ATOM 787 O O . LYS A 1 109 ? -8.890 -10.648 34.654 1.00 95.56 109 LYS A O 1
ATOM 792 N N . ASP A 1 110 ? -10.081 -9.439 33.168 1.00 96.06 110 ASP A N 1
ATOM 793 C CA . ASP 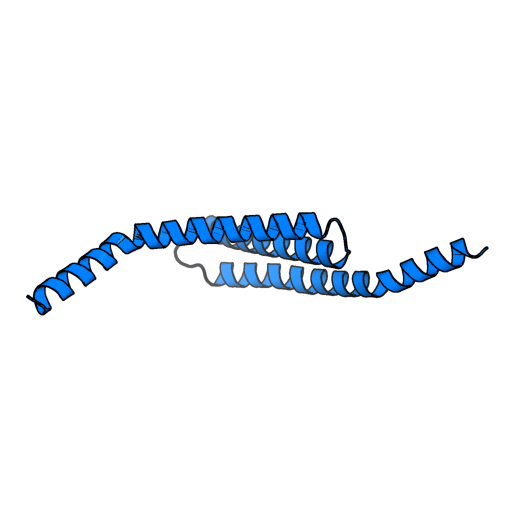A 1 110 ? -11.397 -9.969 33.544 1.00 96.06 110 ASP A CA 1
ATOM 794 C C . ASP A 1 110 ? -11.455 -11.496 33.372 1.00 96.06 110 ASP A C 1
ATOM 796 O O . ASP A 1 110 ? -11.844 -12.223 34.287 1.00 96.06 110 ASP A O 1
ATOM 800 N N . VAL A 1 111 ? -10.958 -12.008 32.239 1.00 95.31 111 VAL A N 1
ATOM 801 C CA . VAL A 1 111 ? -10.866 -13.456 31.978 1.00 95.31 111 VAL A CA 1
ATOM 802 C C . VAL A 1 111 ? -9.995 -14.162 33.022 1.00 95.31 111 VAL A C 1
ATOM 804 O O . VAL A 1 111 ? -10.337 -15.252 33.489 1.00 95.31 111 VAL A O 1
ATOM 807 N N . LEU A 1 112 ? -8.868 -13.557 33.404 1.00 94.88 112 LEU A N 1
ATOM 808 C CA . LEU A 1 112 ? -7.951 -14.134 34.385 1.00 94.88 112 LEU A CA 1
ATOM 809 C C . LEU A 1 112 ? -8.558 -14.158 35.797 1.00 94.88 112 LEU A C 1
ATOM 811 O O . LEU A 1 112 ? -8.375 -15.130 36.532 1.00 94.88 112 LEU A O 1
ATOM 815 N N . GLU A 1 113 ? -9.295 -13.111 36.175 1.00 96.62 113 GLU A N 1
ATOM 816 C CA . GLU A 1 113 ? -10.012 -13.041 37.451 1.00 96.62 113 GLU A CA 1
ATOM 817 C C . GLU A 1 113 ? -11.122 -14.093 37.543 1.00 96.62 113 GLU A C 1
ATOM 819 O O . GLU A 1 113 ? -11.251 -14.758 38.574 1.00 96.62 113 GLU A O 1
ATOM 824 N N . ASP A 1 114 ? -11.880 -14.301 36.469 1.00 96.62 114 ASP A N 1
ATOM 825 C CA . ASP A 1 114 ? -12.940 -15.309 36.428 1.00 96.62 114 ASP A CA 1
ATOM 826 C C . ASP A 1 114 ? -12.396 -16.739 36.496 1.00 96.62 114 ASP A C 1
ATOM 828 O O . ASP A 1 114 ? -12.956 -17.586 37.197 1.00 96.62 114 ASP A O 1
ATOM 832 N N . LEU A 1 115 ? -11.272 -17.018 35.829 1.00 95.94 115 LEU A N 1
ATOM 833 C CA . LEU A 1 115 ? -10.581 -18.304 35.959 1.00 95.94 115 LEU A CA 1
ATOM 834 C C . LEU A 1 115 ? -10.084 -18.531 37.388 1.00 95.94 115 LEU A C 1
ATOM 836 O O . LEU A 1 115 ? -10.248 -19.624 37.929 1.00 95.94 115 LEU A O 1
ATOM 840 N N . ARG A 1 116 ? -9.531 -17.494 38.027 1.00 95.62 116 ARG A N 1
ATOM 841 C CA . ARG A 1 116 ? -9.062 -17.574 39.414 1.00 95.62 116 ARG A CA 1
ATOM 842 C C . ARG A 1 116 ? -10.201 -17.868 40.394 1.00 95.62 116 ARG A C 1
ATOM 844 O O . ARG A 1 116 ? -9.990 -18.649 41.311 1.00 95.62 116 ARG A O 1
ATOM 851 N N . LYS A 1 117 ? -11.392 -17.292 40.188 1.00 95.56 117 LYS A N 1
ATOM 852 C CA . LYS A 1 117 ? -12.595 -17.561 41.005 1.00 95.56 117 LYS A CA 1
ATOM 853 C C . LYS A 1 117 ? -13.193 -18.953 40.789 1.00 95.56 117 LYS A C 1
ATOM 855 O O . LYS A 1 117 ? -13.943 -19.414 41.635 1.00 95.56 117 LYS A O 1
ATOM 860 N N . LYS A 1 118 ? -12.944 -19.583 39.635 1.00 92.25 118 LYS A N 1
ATOM 861 C CA . LYS A 1 118 ? -13.440 -20.937 39.323 1.00 92.25 118 LYS A CA 1
ATOM 862 C C . LYS A 1 118 ? -12.496 -22.046 39.783 1.00 92.25 118 LYS A C 1
ATOM 864 O O . LYS A 1 118 ? -12.939 -23.179 39.938 1.00 92.25 118 LYS A O 1
ATOM 869 N N . LEU A 1 119 ? -11.206 -21.741 39.910 1.00 88.44 119 LEU A N 1
ATOM 870 C CA . LEU A 1 119 ? -10.158 -22.701 40.271 1.00 88.44 119 LEU A CA 1
ATOM 871 C C . LEU A 1 119 ? -9.750 -22.643 41.751 1.00 88.44 119 LEU A C 1
ATOM 873 O O . LEU A 1 119 ? -9.060 -23.554 42.207 1.00 88.44 119 LEU A O 1
ATOM 877 N N . GLY A 1 120 ? -10.130 -21.587 42.472 1.00 71.69 120 GLY A N 1
ATOM 878 C CA . GLY A 1 120 ? -10.035 -21.488 43.932 1.00 71.69 120 GLY A CA 1
ATOM 879 C C . GLY A 1 120 ? -11.412 -21.577 44.562 1.00 71.69 120 GLY A C 1
ATOM 880 O O . GLY A 1 120 ? -11.484 -22.102 45.692 1.00 71.69 120 GLY A O 1
#

pLDDT: mean 93.28, std 6.65, range [57.19, 98.38]

Secondary structure (DSSP, 8-state):
-HHHHHHHHHHHHHHHHHHHHHHHHHHHHHHHHHHHHHHHHH--SS-HHHHHHHHHHHHHHHHHHHHHHHHHHTTSSHHHHHHHHHHHHHHHHHHHHHHHHHHTHHHHHHHHHHHHHHH-

Sequence (120 aa):
MPQVVTVLSQFLLYLPNVFVAAIIALVGFAFAKLSHDVVLASIHGVSADTAQAIASVTRWAVVVFVVLAVLNQLGVATDLIRILFTGFVAMLAIAGGIAFGLGGQGAAKDVLEDLRKKLG

Radius of gyration: 23.57 Å; chains: 1; bounding box: 55×38×76 Å